Protein AF-A0A816FG12-F1 (afdb_monomer_lite)

InterPro domains:
  IPR001666 Phosphatidylinositol transfer protein [PR00391] (16-35)
  IPR001666 Phosphatidylinositol transfer protein [PR00391] (85-105)
  IPR001666 Phosphatidylinositol transfer protein [PR00391] (111-126)
  IPR001666 Phosphatidylinositol transfer protein [PTHR10658] (1-165)
  IPR023393 START-like domain superfamily [G3DSA:3.30.530.20] (1-165)
  IPR055261 Phosphatidylinositol transfer protein, N-terminal [PF02121] (1-165)

Radius of gyration: 18.05 Å; chains: 1; bounding box: 41×44×42 Å

Structure (mmCIF, N/CA/C/O backbone):
data_AF-A0A816FG12-F1
#
_entry.id   AF-A0A816FG12-F1
#
loop_
_atom_site.group_PDB
_atom_site.id
_atom_site.type_symbol
_atom_site.label_atom_id
_atom_site.label_alt_id
_atom_site.label_comp_id
_atom_site.label_asym_id
_atom_site.label_entity_id
_atom_site.label_seq_id
_atom_site.pdbx_PDB_ins_code
_atom_site.Cartn_x
_atom_site.Cartn_y
_atom_site.Cartn_z
_atom_site.occupancy
_atom_site.B_iso_or_equiv
_atom_site.auth_seq_id
_atom_site.auth_comp_id
_atom_site.auth_asym_id
_atom_site.auth_atom_id
_atom_site.pdbx_PDB_model_num
ATOM 1 N N . MET A 1 1 ? -18.392 -5.990 7.463 1.00 80.75 1 MET A N 1
ATOM 2 C CA . MET A 1 1 ? -17.188 -5.246 7.035 1.00 80.75 1 MET A CA 1
ATOM 3 C C . MET A 1 1 ? -16.962 -5.612 5.581 1.00 80.75 1 MET A C 1
ATOM 5 O O . MET A 1 1 ? -17.106 -6.783 5.271 1.00 80.75 1 MET A O 1
ATOM 9 N N . LEU A 1 2 ? -16.730 -4.655 4.682 1.00 91.88 2 LEU A N 1
ATOM 10 C CA . LEU A 1 2 ? -16.435 -4.988 3.285 1.00 91.88 2 LEU A CA 1
ATOM 11 C C . LEU A 1 2 ? -14.950 -5.342 3.179 1.00 91.88 2 LEU A C 1
ATOM 13 O O . LEU A 1 2 ? -14.119 -4.519 3.550 1.00 91.88 2 LEU A O 1
ATOM 17 N N . ILE A 1 3 ? -14.632 -6.541 2.691 1.00 96.19 3 ILE A N 1
ATOM 18 C CA . ILE A 1 3 ? -13.252 -7.013 2.532 1.00 96.19 3 ILE A CA 1
ATOM 19 C C . ILE A 1 3 ? -13.014 -7.297 1.053 1.00 96.19 3 ILE A C 1
ATOM 21 O O . ILE A 1 3 ? -13.678 -8.147 0.458 1.00 96.19 3 ILE A O 1
ATOM 25 N N . LYS A 1 4 ? -12.059 -6.578 0.466 1.00 97.06 4 LYS A N 1
ATOM 26 C CA . LYS A 1 4 ? -11.600 -6.794 -0.904 1.00 97.06 4 LYS A CA 1
ATOM 27 C C . LYS A 1 4 ? -10.102 -7.052 -0.907 1.00 97.06 4 LYS A C 1
ATOM 29 O O . LYS A 1 4 ? -9.351 -6.309 -0.283 1.00 97.06 4 LYS A O 1
ATOM 34 N N . GLU A 1 5 ? -9.689 -8.085 -1.624 1.00 97.44 5 GLU A N 1
ATOM 35 C CA . GLU A 1 5 ? -8.290 -8.416 -1.867 1.00 97.44 5 GLU A CA 1
ATOM 36 C C . GLU A 1 5 ? -7.983 -8.175 -3.342 1.00 97.44 5 GLU A C 1
ATOM 38 O O . GLU A 1 5 ? -8.511 -8.867 -4.212 1.00 97.44 5 GLU A O 1
ATOM 43 N N . TYR A 1 6 ? -7.126 -7.193 -3.616 1.00 96.56 6 TYR A N 1
ATOM 44 C CA . TYR A 1 6 ? -6.642 -6.916 -4.963 1.00 96.56 6 TYR A CA 1
ATOM 45 C C . TYR A 1 6 ? -5.304 -7.615 -5.176 1.00 96.56 6 TYR A C 1
ATOM 47 O O . TYR A 1 6 ? -4.322 -7.328 -4.489 1.00 96.56 6 TYR A O 1
ATOM 55 N N . ARG A 1 7 ? -5.260 -8.526 -6.144 1.00 96.88 7 ARG A N 1
ATOM 56 C CA . ARG A 1 7 ? -4.042 -9.209 -6.574 1.00 96.88 7 ARG A CA 1
ATOM 57 C C . ARG A 1 7 ? -3.514 -8.502 -7.810 1.00 96.88 7 ARG A C 1
ATOM 59 O O . ARG A 1 7 ? -4.203 -8.442 -8.824 1.00 96.88 7 ARG A O 1
ATOM 66 N N . ILE A 1 8 ? -2.306 -7.953 -7.710 1.00 95.19 8 ILE A N 1
ATOM 67 C CA . ILE A 1 8 ? -1.710 -7.106 -8.749 1.00 95.19 8 ILE A CA 1
ATOM 68 C C . ILE A 1 8 ? -0.377 -7.725 -9.187 1.00 95.19 8 ILE A C 1
ATOM 70 O O . ILE A 1 8 ? 0.668 -7.382 -8.630 1.00 95.19 8 ILE A O 1
ATOM 74 N N . PRO A 1 9 ? -0.384 -8.674 -10.140 1.00 94.12 9 PRO A N 1
ATOM 75 C CA . PRO A 1 9 ? 0.844 -9.156 -10.753 1.00 94.12 9 PRO A CA 1
ATOM 76 C C . PRO A 1 9 ? 1.539 -8.014 -11.496 1.00 94.12 9 PRO A C 1
ATOM 78 O O . PRO A 1 9 ? 0.918 -7.296 -12.280 1.00 94.12 9 PRO A O 1
ATOM 81 N N . VAL A 1 10 ? 2.837 -7.852 -11.260 1.00 93.44 10 VAL A N 1
ATOM 82 C CA . VAL A 1 10 ? 3.657 -6.816 -11.897 1.00 93.44 10 VAL A CA 1
ATOM 83 C C . VAL A 1 10 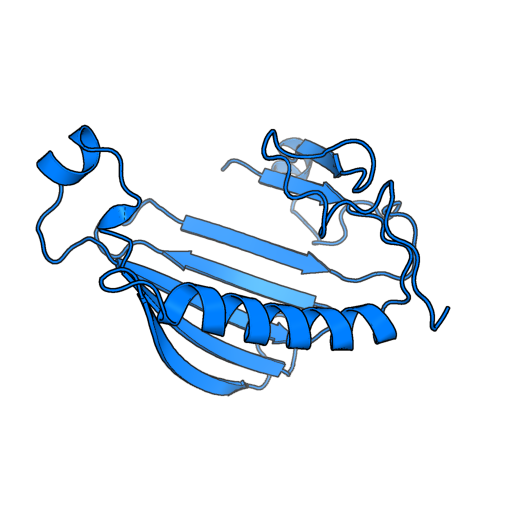? 4.931 -7.440 -12.470 1.00 93.44 10 VAL A C 1
ATOM 85 O O . VAL A 1 10 ? 5.453 -8.389 -11.882 1.00 93.44 10 VAL A O 1
ATOM 88 N N . PRO A 1 11 ? 5.465 -6.935 -13.599 1.00 93.81 11 PRO A N 1
ATOM 89 C CA . PRO A 1 11 ? 6.676 -7.465 -14.227 1.00 93.81 11 PRO A CA 1
ATOM 90 C C . PRO A 1 11 ? 7.942 -6.948 -13.521 1.00 93.81 11 PRO A C 1
ATOM 92 O O . PRO A 1 11 ? 8.808 -6.340 -14.142 1.00 93.81 11 PRO A O 1
ATOM 95 N N . MET A 1 12 ? 8.017 -7.127 -12.202 1.00 93.94 12 MET A N 1
ATOM 96 C CA . MET A 1 12 ? 9.123 -6.675 -11.357 1.00 93.94 12 MET A CA 1
ATOM 97 C C . MET A 1 12 ? 9.377 -7.696 -10.254 1.00 93.94 12 MET A C 1
ATOM 99 O O . MET A 1 12 ? 8.443 -8.297 -9.721 1.00 93.94 12 MET A O 1
ATOM 103 N N . THR A 1 13 ? 10.636 -7.862 -9.862 1.00 96.31 13 THR A N 1
ATOM 104 C CA . THR A 1 13 ? 10.965 -8.605 -8.645 1.00 96.31 13 THR A CA 1
ATOM 105 C C . THR A 1 13 ? 10.493 -7.849 -7.401 1.00 96.31 13 THR A C 1
ATOM 107 O O . THR A 1 13 ? 10.301 -6.630 -7.408 1.00 96.31 13 THR A O 1
ATOM 110 N N . VAL A 1 14 ? 10.345 -8.574 -6.292 1.00 96.31 14 VAL A N 1
ATOM 111 C CA . VAL A 1 14 ? 10.015 -7.997 -4.979 1.00 96.31 14 VAL A CA 1
ATOM 112 C C . VAL A 1 14 ? 11.051 -6.930 -4.577 1.00 96.31 14 VAL A C 1
ATOM 114 O O . VAL A 1 14 ? 10.692 -5.838 -4.139 1.00 96.31 14 VAL A O 1
ATOM 117 N N . ASP A 1 15 ? 12.340 -7.177 -4.811 1.00 95.81 15 ASP A N 1
ATOM 118 C CA . ASP A 1 15 ? 13.395 -6.214 -4.473 1.00 95.81 15 ASP A CA 1
ATOM 119 C C . ASP A 1 15 ? 13.347 -4.938 -5.325 1.00 95.81 15 ASP A C 1
ATOM 121 O O . ASP A 1 15 ? 13.519 -3.836 -4.794 1.00 95.81 15 ASP A O 1
ATOM 125 N N . GLU A 1 16 ? 13.066 -5.058 -6.625 1.00 96.19 16 GLU A N 1
ATOM 126 C CA . GLU A 1 16 ? 12.871 -3.901 -7.506 1.00 96.19 16 GLU A CA 1
ATOM 127 C C . GLU A 1 16 ? 11.627 -3.105 -7.108 1.00 96.19 16 GLU A C 1
ATOM 129 O O . GLU A 1 16 ? 11.672 -1.873 -7.040 1.00 96.19 16 GLU A O 1
ATOM 134 N N . TYR A 1 17 ? 10.528 -3.796 -6.784 1.00 95.94 17 TYR A N 1
ATOM 135 C CA . TYR A 1 17 ? 9.289 -3.150 -6.365 1.00 95.94 17 TYR A CA 1
ATOM 136 C C . TYR A 1 17 ? 9.485 -2.331 -5.088 1.00 95.94 17 TYR A C 1
ATOM 138 O O . TYR A 1 17 ? 8.963 -1.223 -4.988 1.00 95.94 17 TYR A O 1
ATOM 146 N N . ARG A 1 18 ? 10.282 -2.817 -4.127 1.00 94.00 18 ARG A N 1
ATOM 147 C CA . ARG A 1 18 ? 10.617 -2.058 -2.911 1.00 94.00 18 ARG A CA 1
ATOM 148 C C . ARG A 1 18 ? 11.208 -0.683 -3.237 1.00 94.00 18 ARG A C 1
ATOM 150 O O . ARG A 1 18 ? 10.817 0.318 -2.639 1.00 94.00 18 ARG A O 1
ATOM 157 N N . ILE A 1 19 ? 12.144 -0.626 -4.185 1.00 94.25 19 ILE A N 1
ATOM 158 C CA . ILE A 1 19 ? 12.793 0.626 -4.602 1.00 94.25 19 ILE A CA 1
ATOM 159 C C . ILE A 1 19 ? 11.791 1.512 -5.352 1.00 94.25 19 ILE A C 1
ATOM 161 O O . ILE A 1 19 ? 11.665 2.702 -5.050 1.00 94.25 19 ILE A O 1
ATOM 165 N N . ALA A 1 20 ? 11.046 0.927 -6.293 1.00 92.75 20 ALA A N 1
ATOM 166 C CA . ALA A 1 20 ? 10.052 1.638 -7.089 1.00 92.75 20 ALA A CA 1
ATOM 167 C C . ALA A 1 20 ? 8.942 2.248 -6.223 1.00 92.75 20 ALA A C 1
ATOM 169 O O . ALA A 1 20 ? 8.586 3.409 -6.407 1.00 92.75 20 ALA A O 1
ATOM 170 N N . GLN A 1 21 ? 8.445 1.512 -5.229 1.00 90.69 21 GLN A N 1
ATOM 171 C CA . GLN A 1 21 ? 7.418 1.979 -4.304 1.00 90.69 21 GLN A CA 1
ATOM 172 C C . GLN A 1 21 ? 7.873 3.230 -3.547 1.00 90.69 21 GLN A C 1
ATOM 174 O O . GLN A 1 21 ? 7.136 4.212 -3.484 1.00 90.69 21 GLN A O 1
ATOM 179 N N . LEU A 1 22 ? 9.087 3.218 -2.992 1.00 88.25 22 LEU A N 1
ATOM 180 C CA . LEU A 1 22 ? 9.626 4.368 -2.264 1.00 88.25 22 LEU A CA 1
ATOM 181 C C . LEU A 1 22 ? 9.776 5.589 -3.176 1.00 88.25 22 LEU A C 1
ATOM 183 O O . LEU A 1 22 ? 9.399 6.696 -2.789 1.00 88.25 22 LEU A O 1
ATOM 187 N N . TYR A 1 23 ? 10.262 5.384 -4.403 1.00 91.12 23 TYR A N 1
ATOM 188 C CA . TYR A 1 23 ? 10.318 6.444 -5.408 1.00 91.12 23 TYR A CA 1
ATOM 189 C C . TYR A 1 23 ? 8.924 7.015 -5.707 1.00 91.12 23 TYR A C 1
ATOM 191 O O . TYR A 1 23 ? 8.740 8.233 -5.683 1.00 91.12 23 TYR A O 1
ATOM 199 N N . MET A 1 24 ? 7.931 6.149 -5.933 1.00 89.06 24 MET A N 1
ATOM 200 C CA . MET A 1 24 ? 6.561 6.556 -6.247 1.00 89.06 24 MET A CA 1
ATOM 201 C C . MET A 1 24 ? 5.893 7.303 -5.095 1.00 89.06 24 MET A C 1
ATOM 203 O O . MET A 1 24 ? 5.220 8.301 -5.343 1.00 89.06 24 MET A O 1
ATOM 207 N N . ILE A 1 25 ? 6.128 6.894 -3.844 1.00 83.12 25 ILE A N 1
ATOM 208 C CA . ILE A 1 25 ? 5.649 7.614 -2.656 1.00 83.12 25 ILE A CA 1
ATOM 209 C C . ILE A 1 25 ? 6.203 9.043 -2.640 1.00 83.12 25 ILE A C 1
ATOM 211 O O . ILE A 1 25 ? 5.447 9.993 -2.448 1.00 83.12 25 ILE A O 1
ATOM 215 N N . VAL A 1 26 ? 7.506 9.218 -2.885 1.00 83.06 26 VAL A N 1
ATOM 216 C CA . VAL A 1 26 ? 8.132 10.550 -2.911 1.00 83.06 26 VAL A CA 1
ATOM 217 C C . VAL A 1 26 ? 7.622 11.385 -4.089 1.00 83.06 26 VAL A C 1
ATOM 219 O O . VAL A 1 26 ? 7.309 12.562 -3.901 1.00 83.06 26 VAL A O 1
ATOM 222 N N . LYS A 1 27 ? 7.506 10.799 -5.290 1.00 85.31 27 LYS A N 1
ATOM 223 C CA . LYS A 1 27 ? 6.966 11.473 -6.485 1.00 85.31 27 LYS A CA 1
ATOM 224 C C . LYS A 1 27 ? 5.536 11.962 -6.230 1.00 85.31 27 LYS A C 1
ATOM 226 O O . LYS A 1 27 ? 5.278 13.155 -6.373 1.00 85.31 27 LYS A O 1
ATOM 231 N N . LYS A 1 28 ? 4.643 11.077 -5.767 1.00 81.31 28 LYS A N 1
ATOM 232 C CA . LYS A 1 28 ? 3.237 11.405 -5.479 1.00 81.31 28 LYS A CA 1
ATOM 233 C C . LYS A 1 28 ? 3.098 12.418 -4.351 1.00 81.31 28 LYS A C 1
ATOM 235 O O . LYS A 1 28 ? 2.334 13.363 -4.482 1.00 81.31 28 LYS A O 1
ATOM 240 N N . SER A 1 29 ? 3.902 12.301 -3.294 1.00 74.56 29 SER A N 1
ATOM 241 C CA . SER A 1 29 ? 3.909 13.303 -2.225 1.00 74.56 29 SER A CA 1
ATOM 242 C C . SER A 1 29 ? 4.235 14.704 -2.753 1.00 74.56 29 SER A C 1
ATOM 244 O O . SER A 1 29 ? 3.607 15.659 -2.317 1.00 74.56 29 SER A O 1
ATOM 246 N N . ARG A 1 30 ? 5.182 14.847 -3.694 1.00 78.69 30 ARG A N 1
ATOM 247 C CA . ARG A 1 30 ? 5.513 16.152 -4.299 1.00 78.69 30 ARG A CA 1
ATOM 248 C C . ARG A 1 30 ? 4.392 16.699 -5.181 1.00 78.69 30 ARG A C 1
ATOM 250 O O . ARG A 1 30 ? 4.170 17.906 -5.183 1.00 78.69 30 ARG A O 1
ATOM 257 N N . GLU A 1 31 ? 3.717 15.835 -5.934 1.00 76.44 31 GLU A N 1
ATOM 258 C CA . GLU A 1 31 ? 2.578 16.216 -6.781 1.00 76.44 31 GLU A CA 1
ATOM 259 C C . GLU A 1 31 ? 1.420 16.768 -5.936 1.00 76.44 31 GLU A C 1
ATOM 261 O O . GLU A 1 31 ? 0.898 17.838 -6.247 1.00 76.44 31 GLU A O 1
ATOM 266 N N . GLU A 1 32 ? 1.094 16.104 -4.824 1.00 68.19 32 GLU A N 1
ATOM 267 C CA . GLU A 1 32 ? 0.012 16.516 -3.919 1.00 68.19 32 GLU A CA 1
ATOM 268 C C . GLU A 1 32 ? 0.317 17.841 -3.193 1.00 68.19 32 GLU A C 1
ATOM 270 O O . GLU A 1 32 ? -0.552 18.708 -3.087 1.00 68.19 32 GLU A O 1
ATOM 275 N N . THR A 1 33 ? 1.562 18.056 -2.742 1.00 66.00 33 THR A N 1
ATOM 276 C CA . THR A 1 33 ? 1.954 19.275 -2.000 1.00 66.00 33 THR A CA 1
ATOM 277 C C . THR A 1 33 ? 1.913 20.556 -2.847 1.00 66.00 33 THR A C 1
ATOM 279 O O . THR A 1 33 ? 1.750 21.644 -2.301 1.00 66.00 33 THR A O 1
ATOM 282 N N . ASN A 1 34 ? 2.024 20.461 -4.175 1.00 59.47 34 ASN A N 1
ATOM 283 C CA . ASN A 1 34 ? 2.000 21.633 -5.061 1.00 59.47 34 ASN A CA 1
ATOM 284 C C . ASN A 1 34 ? 0.581 22.151 -5.366 1.00 59.47 34 ASN A C 1
ATOM 286 O O . ASN A 1 34 ? 0.431 23.170 -6.045 1.00 59.47 34 ASN A O 1
ATOM 290 N N . SER A 1 35 ? -0.467 21.481 -4.876 1.00 56.50 35 SER A N 1
ATOM 291 C CA . SER A 1 35 ? -1.852 21.913 -5.057 1.00 56.50 35 SER A CA 1
ATOM 292 C C . SER A 1 35 ? -2.279 22.854 -3.918 1.00 56.50 35 SER A C 1
ATOM 294 O O . SER A 1 35 ? -2.334 22.505 -2.745 1.00 56.50 35 SER A O 1
ATOM 296 N N . SER A 1 36 ? -2.542 24.119 -4.238 1.00 51.50 36 SER A N 1
ATOM 297 C CA . SER A 1 36 ? -2.739 25.195 -3.258 1.00 51.50 36 SER A CA 1
ATOM 298 C C . SER A 1 36 ? -4.066 25.085 -2.493 1.00 51.50 36 SER A C 1
ATOM 300 O O . SER A 1 36 ? -5.017 25.775 -2.841 1.00 51.50 36 SER A O 1
ATOM 302 N N . GLY A 1 37 ? -4.150 24.247 -1.450 1.00 54.19 37 GLY A N 1
ATOM 303 C CA . GLY A 1 37 ? -5.289 24.150 -0.512 1.00 54.19 37 GLY A CA 1
ATOM 304 C C . GLY A 1 37 ? -5.860 22.741 -0.283 1.00 54.19 37 GLY A C 1
ATOM 305 O O . GLY A 1 37 ? -6.900 22.611 0.353 1.00 54.19 37 GLY A O 1
ATOM 306 N N . SER A 1 38 ? -5.206 21.711 -0.820 1.00 60.50 38 SER A N 1
ATOM 307 C CA . SER A 1 38 ? -5.296 20.303 -0.409 1.00 60.50 38 SER A CA 1
ATOM 308 C C . SER A 1 38 ? -3.865 19.898 -0.063 1.00 60.50 38 SER A C 1
ATOM 310 O O . SER A 1 38 ? -2.937 20.350 -0.730 1.00 60.50 38 SER A O 1
ATOM 312 N N . GLY A 1 39 ? -3.638 19.162 1.020 1.00 71.94 39 GLY A N 1
ATOM 313 C CA . GLY A 1 39 ? -2.269 18.955 1.490 1.00 71.94 39 GLY A CA 1
ATOM 314 C C . GLY A 1 39 ? -2.110 17.761 2.409 1.00 71.94 39 GLY A C 1
ATOM 315 O O . GLY A 1 39 ? -3.049 17.355 3.094 1.00 71.94 39 GLY A O 1
ATOM 316 N N . VAL A 1 40 ? -0.895 17.218 2.413 1.00 81.50 40 VAL A N 1
ATOM 317 C CA . VAL A 1 40 ? -0.474 16.126 3.289 1.00 81.50 40 VAL A CA 1
ATOM 318 C C . VAL A 1 40 ? 0.507 16.688 4.308 1.00 81.50 40 VAL A C 1
ATOM 320 O O . VAL A 1 40 ? 1.596 17.130 3.946 1.00 81.50 40 VAL A O 1
ATOM 323 N N . GLU A 1 41 ? 0.136 16.669 5.582 1.00 85.69 41 GLU A N 1
ATOM 324 C CA . GLU A 1 41 ? 1.039 16.988 6.686 1.00 85.69 41 GLU A CA 1
ATOM 325 C C . GLU A 1 41 ? 1.689 15.707 7.196 1.00 85.69 41 GLU A C 1
ATOM 327 O O . GLU A 1 41 ? 0.998 14.770 7.591 1.00 85.69 41 GLU A O 1
ATOM 332 N N . ILE A 1 42 ? 3.021 15.663 7.215 1.00 88.69 42 ILE A N 1
ATOM 333 C CA . ILE A 1 42 ? 3.769 14.561 7.827 1.00 88.69 42 ILE A CA 1
ATOM 334 C C . ILE A 1 42 ? 4.008 14.920 9.292 1.00 88.69 42 ILE A C 1
ATOM 336 O O . ILE A 1 42 ? 4.815 15.795 9.594 1.00 88.69 42 ILE A O 1
ATOM 340 N N . ILE A 1 43 ? 3.307 14.243 10.199 1.00 94.19 43 ILE A N 1
ATOM 341 C CA . ILE A 1 43 ? 3.374 14.507 11.640 1.00 94.19 43 ILE A CA 1
ATOM 342 C C . ILE A 1 43 ? 4.451 13.648 12.306 1.00 94.19 43 ILE A C 1
ATOM 344 O O . ILE A 1 43 ? 5.184 14.127 13.169 1.00 94.19 43 ILE A O 1
ATOM 348 N N . LYS A 1 44 ? 4.563 12.375 11.907 1.00 95.38 44 LYS A N 1
ATOM 349 C CA . LYS A 1 44 ? 5.613 11.459 12.376 1.00 95.38 44 LYS A CA 1
ATOM 350 C C . LYS A 1 44 ? 6.207 10.679 11.217 1.00 95.38 44 LYS A C 1
ATOM 352 O O . LYS A 1 44 ? 5.491 10.289 10.296 1.00 95.38 44 LYS A O 1
ATOM 357 N N . ASN A 1 45 ? 7.508 10.431 11.304 1.00 94.31 45 ASN A N 1
ATOM 358 C CA . ASN A 1 45 ? 8.250 9.554 10.411 1.00 94.31 45 ASN A CA 1
ATOM 359 C C . ASN A 1 45 ? 9.441 8.979 11.186 1.00 94.31 45 ASN A C 1
ATOM 361 O O . ASN A 1 45 ? 10.502 9.597 11.244 1.00 94.31 45 ASN A O 1
ATOM 365 N N . GLU A 1 46 ? 9.242 7.836 11.831 1.00 96.75 46 GLU A N 1
ATOM 366 C CA . GLU A 1 46 ? 10.213 7.256 12.762 1.00 96.75 46 GLU A CA 1
ATOM 367 C C . GLU A 1 46 ? 10.284 5.729 12.635 1.00 96.75 46 GLU A C 1
ATOM 369 O O . GLU A 1 46 ? 9.295 5.094 12.261 1.00 96.75 46 GLU A O 1
ATOM 374 N N . PRO A 1 47 ? 11.443 5.112 12.914 1.00 97.50 47 PRO A N 1
ATOM 375 C CA . PRO A 1 47 ? 11.531 3.661 12.973 1.00 97.50 47 PRO A CA 1
ATOM 376 C C . PRO A 1 47 ? 10.702 3.115 14.145 1.00 97.50 47 PRO A C 1
ATOM 378 O O . PRO A 1 47 ? 10.592 3.751 15.192 1.00 97.50 47 PRO A O 1
ATOM 381 N N . TYR A 1 48 ? 10.168 1.903 13.997 1.00 97.69 48 TYR A N 1
ATOM 382 C CA . TYR A 1 48 ? 9.483 1.171 15.064 1.00 97.69 48 TYR A CA 1
ATOM 383 C C . TYR A 1 48 ? 9.999 -0.263 15.186 1.00 97.69 48 TYR A C 1
ATOM 385 O O . TYR A 1 48 ? 10.555 -0.840 14.246 1.00 97.69 48 TYR A O 1
ATOM 393 N N . THR A 1 49 ? 9.757 -0.859 16.350 1.00 97.19 49 THR A N 1
ATOM 394 C CA . THR A 1 49 ? 10.011 -2.275 16.616 1.00 97.19 49 THR A CA 1
ATOM 395 C C . THR A 1 49 ? 8.755 -2.957 17.149 1.00 97.19 49 THR A C 1
ATOM 397 O O . THR A 1 49 ? 7.906 -2.309 17.759 1.00 97.19 49 THR A O 1
ATOM 400 N N . ASN A 1 50 ? 8.625 -4.265 16.911 1.00 94.69 50 ASN A N 1
ATOM 401 C CA . ASN A 1 50 ? 7.518 -5.100 17.404 1.00 94.69 50 ASN A CA 1
ATOM 402 C C . ASN A 1 50 ? 6.099 -4.602 17.035 1.00 94.69 50 ASN A C 1
ATOM 404 O O . ASN A 1 50 ? 5.159 -4.763 17.814 1.00 94.69 50 ASN A O 1
ATOM 408 N N . GLY A 1 51 ? 5.932 -3.990 15.861 1.00 94.12 51 GLY A N 1
ATOM 409 C CA . GLY A 1 51 ? 4.631 -3.580 15.325 1.00 94.12 51 GLY A CA 1
ATOM 410 C C . GLY A 1 51 ? 4.112 -4.528 14.234 1.00 94.12 51 GLY A C 1
ATOM 411 O O . GLY A 1 51 ? 4.643 -5.628 14.057 1.00 94.12 51 GLY A O 1
ATOM 412 N N . PRO A 1 52 ? 3.082 -4.120 13.468 1.00 95.19 52 PRO A N 1
ATOM 413 C CA . PRO A 1 52 ? 2.609 -4.879 12.310 1.00 95.19 52 PRO A CA 1
ATOM 414 C C . PRO A 1 52 ? 3.765 -5.226 11.363 1.00 95.19 52 PRO A C 1
ATOM 416 O O . PRO A 1 52 ? 4.556 -4.356 11.007 1.00 95.19 52 PRO A O 1
ATOM 419 N N . GLY A 1 53 ? 3.895 -6.499 10.985 1.00 93.69 53 GLY A N 1
ATOM 420 C CA . GLY A 1 53 ? 5.003 -6.978 10.148 1.00 93.69 53 GLY A CA 1
ATOM 421 C C . GLY A 1 53 ? 6.381 -7.037 10.827 1.00 93.69 53 GLY A C 1
ATOM 422 O O . GLY A 1 53 ? 7.356 -7.367 10.161 1.00 93.69 53 GLY A O 1
ATOM 423 N N . GLY A 1 54 ? 6.490 -6.759 12.132 1.00 95.94 54 GLY A N 1
ATOM 424 C CA . GLY A 1 54 ? 7.746 -6.824 12.885 1.00 95.94 54 GLY A CA 1
ATOM 425 C C . GLY A 1 54 ? 8.381 -5.452 13.107 1.00 95.94 54 GLY A C 1
ATOM 426 O O . GLY A 1 54 ? 7.836 -4.632 13.840 1.00 95.94 54 GLY A O 1
ATOM 427 N N . ASN A 1 55 ? 9.554 -5.214 12.523 1.00 97.12 55 ASN A N 1
ATOM 428 C CA . ASN A 1 55 ? 10.292 -3.953 12.647 1.00 97.12 55 ASN A CA 1
ATOM 429 C C . ASN A 1 55 ? 10.244 -3.200 11.317 1.00 97.12 55 ASN A C 1
ATOM 431 O O . ASN A 1 55 ? 10.336 -3.823 10.259 1.00 97.12 55 ASN A O 1
ATOM 435 N N . GLY A 1 56 ? 10.144 -1.874 11.354 1.00 95.69 56 GLY A N 1
ATOM 436 C CA . GLY A 1 56 ? 9.979 -1.100 10.128 1.00 95.69 56 GLY A CA 1
ATOM 437 C C . GLY A 1 56 ? 9.968 0.407 10.343 1.00 95.69 56 GLY A C 1
ATOM 438 O O . GLY A 1 56 ? 10.479 0.908 11.342 1.00 95.69 56 GLY A O 1
ATOM 439 N N . GLN A 1 57 ? 9.363 1.124 9.397 1.00 95.31 57 GLN A N 1
ATOM 440 C CA . GLN A 1 57 ? 9.158 2.570 9.452 1.00 95.31 57 GLN A CA 1
ATOM 441 C C . GLN A 1 57 ? 7.686 2.892 9.713 1.00 95.31 57 GLN A C 1
ATOM 443 O O . GLN A 1 57 ? 6.802 2.392 9.016 1.00 95.31 57 GLN A O 1
ATOM 448 N N . TYR A 1 58 ? 7.426 3.739 10.700 1.00 96.94 58 TYR A N 1
ATOM 449 C CA . TYR A 1 58 ? 6.101 4.240 11.024 1.00 96.94 58 TYR A CA 1
ATOM 450 C C . TYR A 1 58 ? 5.951 5.671 10.517 1.00 96.94 58 TYR A C 1
ATOM 452 O O . TYR A 1 58 ? 6.821 6.517 10.743 1.00 96.94 58 TYR A O 1
ATOM 460 N N . THR A 1 59 ? 4.827 5.958 9.865 1.00 95.12 59 THR A N 1
ATOM 461 C CA . THR A 1 59 ? 4.452 7.327 9.513 1.00 95.12 59 THR A CA 1
ATOM 462 C C . THR A 1 59 ? 3.053 7.653 9.993 1.00 95.12 59 THR A C 1
ATOM 464 O O . THR A 1 59 ? 2.141 6.846 9.836 1.00 95.12 59 THR A O 1
ATOM 467 N N . PHE A 1 60 ? 2.886 8.870 10.499 1.00 95.69 60 PHE A N 1
ATOM 468 C CA . PHE A 1 60 ? 1.583 9.452 10.789 1.00 95.69 60 PHE A CA 1
ATOM 469 C C . PHE A 1 60 ? 1.407 10.703 9.940 1.00 95.69 60 PHE A C 1
ATOM 471 O O . PHE A 1 60 ? 2.246 11.610 10.009 1.00 95.69 60 PHE A O 1
ATOM 478 N N . LYS A 1 61 ? 0.346 10.746 9.135 1.00 91.94 61 LYS A N 1
ATOM 479 C CA . LYS A 1 61 ? 0.043 11.875 8.256 1.00 91.94 61 LYS A CA 1
ATOM 480 C C . LYS A 1 61 ? -1.392 12.347 8.420 1.00 91.94 61 LYS A C 1
ATOM 482 O O . LYS A 1 61 ? -2.279 11.560 8.741 1.00 91.94 61 LYS A O 1
ATOM 487 N N . ILE A 1 62 ? -1.612 13.625 8.143 1.00 90.06 62 ILE A N 1
ATOM 488 C CA . ILE A 1 62 ? -2.941 14.231 8.086 1.00 90.06 62 ILE A CA 1
ATOM 489 C C . ILE A 1 62 ? -3.175 14.728 6.663 1.00 90.06 62 ILE A C 1
ATOM 491 O O . ILE A 1 62 ? -2.424 15.560 6.157 1.00 90.06 62 ILE A O 1
ATOM 495 N N . TYR A 1 63 ? -4.221 14.214 6.023 1.00 86.12 63 TYR A N 1
ATOM 496 C CA . TYR A 1 63 ? -4.695 14.672 4.723 1.00 86.12 63 TYR A CA 1
ATOM 497 C C . TYR A 1 63 ? -5.820 15.685 4.913 1.00 86.12 63 TYR A C 1
ATOM 499 O O . TYR A 1 63 ? -6.822 15.389 5.569 1.00 86.12 63 TYR A O 1
ATOM 507 N N . HIS A 1 64 ? -5.683 16.852 4.290 1.00 83.69 64 HIS A N 1
ATOM 508 C CA . HIS A 1 64 ? -6.724 17.880 4.236 1.00 83.69 64 HIS A CA 1
ATOM 509 C C . HIS A 1 64 ? -7.516 17.731 2.942 1.00 83.69 64 HIS A C 1
ATOM 511 O O . HIS A 1 64 ? -7.053 18.123 1.875 1.00 83.69 64 HIS A O 1
ATOM 517 N N . ILE A 1 65 ? -8.708 17.139 3.022 1.00 77.50 65 ILE A N 1
ATOM 518 C CA . ILE A 1 65 ? -9.454 16.667 1.840 1.00 77.50 65 ILE A CA 1
ATOM 519 C C . ILE A 1 65 ? -10.568 17.613 1.387 1.00 77.50 65 ILE A C 1
ATOM 521 O O . ILE A 1 65 ? -11.411 17.233 0.572 1.00 77.50 65 ILE A O 1
ATOM 525 N N . GLU A 1 66 ? -10.581 18.848 1.891 1.00 71.50 66 GLU A N 1
ATOM 526 C CA . GLU A 1 66 ? -11.663 19.809 1.676 1.00 71.50 66 GLU A CA 1
ATOM 527 C C . GLU A 1 66 ? -12.059 19.914 0.206 1.00 71.50 66 GLU A C 1
ATOM 529 O O . GLU A 1 66 ? -13.231 19.870 -0.129 1.00 71.50 66 GLU A O 1
ATOM 534 N N . ARG A 1 67 ? -11.114 19.980 -0.730 1.00 67.62 67 ARG A N 1
ATOM 535 C CA . ARG A 1 67 ? -11.446 20.181 -2.149 1.00 67.62 67 ARG A CA 1
ATOM 536 C C . ARG A 1 67 ? -11.985 18.943 -2.856 1.00 67.62 67 ARG A C 1
ATOM 538 O O . ARG A 1 67 ? -12.759 19.109 -3.795 1.00 67.62 67 ARG A O 1
ATOM 545 N N . HIS A 1 68 ? -11.662 17.749 -2.368 1.00 70.00 68 HIS A N 1
ATOM 546 C CA . HIS A 1 68 ? -12.000 16.477 -3.012 1.00 70.00 68 HIS A CA 1
ATOM 547 C C . HIS A 1 68 ? -13.395 15.953 -2.647 1.00 70.00 68 HIS A C 1
ATOM 549 O O . HIS A 1 68 ? -13.885 15.012 -3.266 1.00 70.00 68 HIS A O 1
ATOM 555 N N . LEU A 1 69 ? -14.058 16.562 -1.660 1.00 72.56 69 LEU A N 1
ATOM 556 C CA . LEU A 1 69 ? -15.381 16.134 -1.220 1.00 72.56 69 LEU A CA 1
ATOM 557 C C . LEU A 1 69 ? -16.506 16.665 -2.133 1.00 72.56 69 LEU A C 1
ATOM 559 O O . LEU A 1 69 ? -16.482 17.841 -2.520 1.00 72.56 69 LEU A O 1
ATOM 563 N N . PRO A 1 70 ? -17.536 15.848 -2.436 1.00 77.19 70 PRO A N 1
ATOM 564 C CA . PRO A 1 70 ? -18.740 16.313 -3.120 1.00 77.19 70 PRO A CA 1
ATOM 565 C C . PRO A 1 70 ? -19.406 17.486 -2.386 1.00 77.19 70 PRO A C 1
ATOM 567 O O . PRO A 1 70 ? -19.423 17.534 -1.156 1.00 77.19 70 PRO A O 1
ATOM 570 N N . GLY A 1 71 ? -20.012 18.419 -3.128 1.00 75.31 71 GLY A N 1
ATOM 571 C CA . GLY A 1 71 ? -20.604 19.639 -2.555 1.00 75.31 71 GLY A CA 1
ATOM 572 C C . GLY A 1 71 ? -21.663 19.388 -1.474 1.00 75.31 71 GLY A C 1
ATOM 573 O O . GLY A 1 71 ? -21.668 20.070 -0.453 1.00 75.31 71 GLY A O 1
ATOM 574 N N . TRP A 1 72 ? -22.504 18.361 -1.647 1.00 79.00 72 TRP A N 1
ATOM 575 C CA . TRP A 1 72 ? -23.509 17.973 -0.648 1.00 79.00 72 TRP A CA 1
ATOM 576 C C . TRP A 1 72 ? -22.881 17.487 0.667 1.00 79.00 72 TRP A C 1
ATOM 578 O O . TRP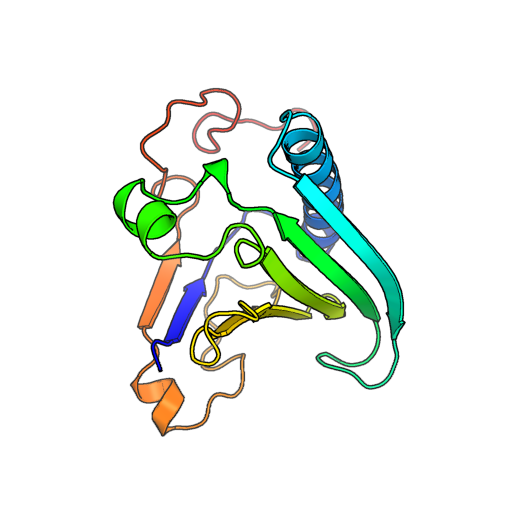 A 1 72 ? -23.449 17.698 1.733 1.00 79.00 72 TRP A O 1
ATOM 588 N N . PHE A 1 73 ? -21.693 16.882 0.603 1.00 75.94 73 PHE A N 1
ATOM 589 C CA . PHE A 1 73 ? -20.980 16.366 1.768 1.00 75.94 73 PHE A CA 1
ATOM 590 C C . PHE A 1 73 ? -20.258 17.485 2.533 1.00 75.94 73 PHE A C 1
ATOM 592 O O . PHE A 1 73 ? -20.176 17.456 3.756 1.00 75.94 73 PHE A O 1
ATOM 599 N N . LYS A 1 74 ? -19.813 18.537 1.835 1.00 73.88 74 LYS A N 1
ATOM 600 C CA . LYS A 1 74 ? -19.259 19.749 2.466 1.00 73.88 74 LYS A CA 1
ATOM 601 C C . LYS A 1 74 ? -20.289 20.505 3.294 1.00 73.88 74 LYS A C 1
ATOM 603 O O . LYS A 1 74 ? -19.954 21.021 4.350 1.00 73.88 74 LYS A O 1
ATOM 608 N N . ALA A 1 75 ? -21.531 20.565 2.816 1.00 74.44 75 ALA A N 1
ATOM 609 C CA . ALA A 1 75 ? -22.598 21.335 3.453 1.00 74.44 75 ALA A CA 1
ATOM 610 C C . ALA A 1 75 ? -23.030 20.780 4.823 1.00 74.44 75 ALA A C 1
ATOM 612 O O . ALA A 1 75 ? -23.635 21.503 5.610 1.00 74.44 75 ALA A O 1
ATOM 613 N N . ILE A 1 76 ? -22.725 19.511 5.107 1.00 76.00 76 ILE A N 1
ATOM 614 C CA . ILE A 1 76 ? -23.078 18.832 6.362 1.00 76.00 76 ILE A CA 1
ATOM 615 C C . ILE A 1 76 ? -21.897 18.703 7.336 1.00 76.00 76 ILE A C 1
ATOM 617 O O . ILE A 1 76 ? -22.097 18.286 8.475 1.00 76.00 76 ILE A O 1
ATOM 621 N N . LEU A 1 77 ? -20.676 19.039 6.905 1.00 67.75 77 LEU A N 1
ATOM 622 C CA . LEU A 1 77 ? -19.463 18.894 7.707 1.00 67.75 77 LEU A CA 1
ATOM 623 C C . LEU A 1 77 ? -19.019 20.239 8.300 1.00 67.75 77 LEU A C 1
ATOM 625 O O . LEU A 1 77 ? -18.953 21.233 7.577 1.00 67.75 77 LEU A O 1
ATOM 629 N N . PRO A 1 78 ? -18.642 20.289 9.592 1.00 68.31 78 PRO A N 1
ATOM 630 C CA . PRO A 1 78 ? -17.958 21.450 10.151 1.00 68.31 78 PRO A CA 1
ATOM 631 C C . PRO A 1 78 ? -16.662 21.739 9.383 1.00 68.31 78 PRO A C 1
ATOM 633 O O . PRO A 1 78 ? -15.948 20.810 9.005 1.00 68.31 78 PRO A O 1
ATOM 636 N N . ALA A 1 79 ? -16.301 23.015 9.223 1.00 60.59 79 ALA A N 1
ATOM 637 C CA . ALA A 1 79 ? -15.066 23.419 8.535 1.00 60.59 79 ALA A CA 1
ATOM 638 C C . ALA A 1 79 ? -13.802 22.744 9.117 1.00 60.59 79 ALA A C 1
ATOM 640 O O . ALA A 1 79 ? -12.854 22.454 8.403 1.00 60.59 79 ALA A O 1
ATOM 641 N N . ASN A 1 80 ? -13.822 22.406 10.409 1.00 60.69 80 ASN A N 1
ATOM 642 C CA . ASN A 1 80 ? -12.694 21.824 11.140 1.00 60.69 80 ASN A CA 1
ATOM 643 C C . ASN A 1 80 ? -12.574 20.292 10.962 1.00 60.69 80 ASN A C 1
ATOM 645 O O . ASN A 1 80 ? -11.619 19.695 11.457 1.00 60.69 80 ASN A O 1
ATOM 649 N N . ALA A 1 81 ? -13.560 19.647 10.326 1.00 63.88 81 ALA A N 1
ATOM 650 C CA . ALA A 1 81 ? -13.744 18.191 10.301 1.00 63.88 81 ALA A CA 1
ATOM 651 C C . ALA A 1 81 ? -13.208 17.501 9.033 1.00 63.88 81 ALA A C 1
ATOM 653 O O . ALA A 1 81 ? -13.318 16.284 8.894 1.00 63.88 81 ALA A O 1
ATOM 654 N N . MET A 1 82 ? -12.602 18.243 8.106 1.00 73.12 82 MET A N 1
ATOM 655 C CA . MET A 1 82 ? -12.184 17.722 6.798 1.00 73.12 82 MET A CA 1
ATOM 656 C C . MET A 1 82 ? -10.757 17.151 6.800 1.00 73.12 82 MET A C 1
ATOM 658 O O . MET A 1 82 ? -9.950 17.439 5.913 1.00 73.12 82 MET A O 1
ATOM 662 N N . LYS A 1 83 ? -10.451 16.328 7.807 1.00 83.00 83 LYS A N 1
ATOM 663 C CA . LYS A 1 83 ? -9.146 15.682 7.985 1.00 83.00 83 LYS A CA 1
ATOM 664 C C . LYS A 1 83 ? -9.279 14.164 7.931 1.00 83.00 83 LYS A C 1
ATOM 666 O O . LYS A 1 83 ? -10.184 13.596 8.545 1.00 83.00 83 LYS A O 1
ATOM 671 N N . ILE A 1 84 ? -8.357 13.520 7.223 1.00 88.62 84 ILE A N 1
ATOM 672 C CA . ILE A 1 84 ? -8.136 12.075 7.304 1.00 88.62 84 ILE A CA 1
ATOM 673 C C . ILE A 1 84 ? -6.776 11.841 7.949 1.00 88.62 84 ILE A C 1
ATOM 675 O O . ILE A 1 84 ? -5.760 12.353 7.488 1.00 88.62 84 ILE A O 1
ATOM 679 N N . GLU A 1 85 ? -6.773 11.047 9.006 1.00 92.56 85 GLU A N 1
ATOM 680 C CA . GLU A 1 85 ? -5.571 10.553 9.660 1.00 92.56 85 GLU A CA 1
ATOM 681 C C . GLU A 1 85 ? -5.116 9.261 8.978 1.00 92.56 85 GLU A C 1
ATOM 683 O O . GLU A 1 85 ? -5.900 8.320 8.868 1.00 92.56 85 GLU A O 1
ATOM 688 N N . GLU A 1 86 ? -3.864 9.218 8.525 1.00 94.75 86 GLU A N 1
ATOM 689 C CA . GLU A 1 86 ? -3.189 8.030 7.997 1.00 94.75 86 GLU A CA 1
ATOM 690 C C . GLU A 1 86 ? -2.105 7.588 8.979 1.00 94.75 86 GLU A C 1
ATOM 692 O O . GLU A 1 86 ? -1.118 8.293 9.188 1.00 94.75 86 GLU A O 1
ATOM 697 N N . GLU A 1 87 ? -2.257 6.392 9.534 1.00 96.44 87 GLU A N 1
ATOM 698 C CA . GLU A 1 87 ? -1.187 5.667 10.214 1.00 96.44 87 GLU A CA 1
ATOM 699 C C . GLU A 1 87 ? -0.669 4.574 9.275 1.00 96.44 87 GLU A C 1
ATOM 701 O O . GLU A 1 87 ? -1.449 3.731 8.834 1.00 96.44 87 GLU A O 1
ATOM 706 N N . ALA A 1 88 ? 0.627 4.557 8.970 1.00 96.06 88 ALA A N 1
ATOM 707 C CA . ALA A 1 88 ? 1.229 3.532 8.120 1.00 96.06 88 ALA A CA 1
ATOM 708 C C . ALA A 1 88 ? 2.433 2.870 8.797 1.00 96.06 88 ALA A C 1
ATOM 710 O O . ALA A 1 88 ? 3.318 3.546 9.319 1.00 96.06 88 ALA A O 1
ATOM 711 N N . TRP A 1 89 ? 2.475 1.541 8.738 1.00 97.56 89 TRP A N 1
ATOM 712 C CA . TRP A 1 89 ? 3.545 0.669 9.212 1.00 97.56 89 TRP A CA 1
ATOM 713 C C . TRP A 1 89 ? 4.159 -0.040 8.010 1.00 97.56 89 TRP A C 1
ATOM 715 O O . TRP A 1 89 ? 3.534 -0.912 7.401 1.00 97.56 89 TRP A O 1
ATOM 725 N N . ASN A 1 90 ? 5.378 0.350 7.651 1.00 95.38 90 ASN A N 1
ATOM 726 C CA . ASN A 1 90 ? 6.120 -0.238 6.548 1.00 95.38 90 ASN A CA 1
ATOM 727 C C . ASN A 1 90 ? 7.229 -1.157 7.071 1.00 95.38 90 ASN A C 1
ATOM 729 O O . ASN A 1 90 ? 8.304 -0.684 7.442 1.00 95.38 90 ASN A O 1
ATOM 733 N N . ALA A 1 91 ? 6.965 -2.462 7.059 1.00 96.00 91 ALA A N 1
ATOM 734 C CA . ALA A 1 91 ? 7.922 -3.529 7.338 1.00 96.00 91 ALA A CA 1
ATOM 735 C C . ALA A 1 91 ? 8.047 -4.430 6.101 1.00 96.00 91 ALA A C 1
ATOM 737 O O . ALA A 1 91 ? 7.692 -5.611 6.127 1.00 96.00 91 ALA A O 1
ATOM 738 N N . TYR A 1 92 ? 8.481 -3.838 4.980 1.00 94.62 92 TYR A N 1
ATOM 739 C CA . TYR A 1 92 ? 8.610 -4.530 3.697 1.00 94.62 92 TYR A CA 1
ATOM 740 C C . TYR A 1 92 ? 9.252 -5.925 3.866 1.00 94.62 92 TYR A C 1
ATOM 742 O O . TYR A 1 92 ? 10.333 -6.011 4.457 1.00 94.62 92 TYR A O 1
ATOM 750 N N . PRO A 1 93 ? 8.633 -7.016 3.362 1.00 95.69 93 PRO A N 1
ATOM 751 C CA . PRO A 1 93 ? 7.597 -7.079 2.323 1.00 95.69 93 PRO A CA 1
ATOM 752 C C . PRO A 1 93 ? 6.148 -7.096 2.843 1.00 95.69 93 PRO A C 1
ATOM 754 O O . PRO A 1 93 ? 5.259 -7.639 2.182 1.00 95.69 93 PRO A O 1
ATOM 757 N N . TYR A 1 94 ? 5.890 -6.516 4.011 1.00 96.88 94 TYR A N 1
ATOM 758 C CA . TYR A 1 94 ? 4.546 -6.280 4.521 1.00 96.88 94 TYR A CA 1
ATOM 759 C C . TYR A 1 94 ? 4.339 -4.798 4.837 1.00 96.88 94 TYR A C 1
ATOM 761 O O . TYR A 1 94 ? 5.185 -4.144 5.445 1.00 96.88 94 TYR A O 1
ATOM 769 N N . THR A 1 95 ? 3.191 -4.258 4.449 1.00 96.56 95 THR A N 1
ATOM 770 C CA . THR A 1 95 ? 2.787 -2.906 4.837 1.00 96.56 95 THR A CA 1
ATOM 771 C C . THR A 1 95 ? 1.363 -2.923 5.347 1.00 96.56 95 THR A C 1
ATOM 773 O O . THR A 1 95 ? 0.510 -3.600 4.777 1.00 96.56 95 THR A O 1
ATOM 776 N N . LYS A 1 96 ? 1.094 -2.134 6.382 1.00 97.25 96 LYS A N 1
ATOM 777 C CA . LYS A 1 96 ? -0.254 -1.887 6.883 1.00 97.25 96 LYS A CA 1
ATOM 778 C C . LYS A 1 96 ? -0.490 -0.394 6.939 1.00 97.25 96 LYS A C 1
ATOM 780 O O . LYS A 1 96 ? 0.327 0.319 7.508 1.00 97.25 96 LYS A O 1
ATOM 785 N N . THR A 1 97 ? -1.611 0.063 6.408 1.00 96.69 97 THR A N 1
ATOM 786 C CA . THR A 1 97 ? -2.023 1.461 6.475 1.00 96.69 97 THR A CA 1
ATOM 787 C C . THR A 1 97 ? -3.449 1.538 6.977 1.00 96.69 97 THR A C 1
ATOM 789 O O . THR A 1 97 ? -4.309 0.758 6.571 1.00 96.69 97 THR A O 1
ATOM 792 N N . ARG A 1 98 ? -3.710 2.482 7.871 1.00 96.62 98 ARG A N 1
ATOM 793 C CA . ARG A 1 98 ? -5.013 2.713 8.466 1.00 96.62 98 ARG A CA 1
ATOM 794 C C . ARG A 1 98 ? -5.402 4.167 8.286 1.00 96.62 98 ARG A C 1
ATOM 796 O O . ARG A 1 98 ? -4.681 5.060 8.715 1.00 96.62 98 ARG A O 1
ATOM 803 N N . TYR A 1 99 ? -6.577 4.368 7.710 1.00 93.88 99 TYR A N 1
ATOM 804 C CA . TYR A 1 99 ? -7.207 5.662 7.542 1.00 93.88 99 TYR A CA 1
ATOM 805 C C . TYR A 1 99 ? -8.387 5.800 8.494 1.00 93.88 99 TYR A C 1
ATOM 807 O O . TYR A 1 99 ? -9.250 4.918 8.566 1.00 93.88 99 TYR A O 1
ATOM 815 N N . ARG A 1 100 ? -8.437 6.925 9.203 1.00 91.69 100 ARG A N 1
ATOM 816 C CA . ARG A 1 100 ? -9.546 7.302 10.081 1.00 91.69 100 ARG A CA 1
ATOM 817 C C . ARG A 1 100 ? -9.987 8.723 9.785 1.00 91.69 100 ARG A C 1
ATOM 819 O O . ARG A 1 100 ? -9.180 9.574 9.423 1.00 91.69 100 ARG A O 1
ATOM 826 N N . CYS A 1 101 ? -11.274 8.985 9.967 1.00 87.00 101 CYS A N 1
ATOM 827 C CA . CYS A 1 101 ? -11.801 10.341 9.968 1.00 87.00 101 CYS A CA 1
ATOM 828 C C . CYS A 1 101 ? -12.246 10.670 11.397 1.00 87.00 101 CYS A C 1
ATOM 830 O O . CYS A 1 101 ? -13.234 10.089 11.841 1.00 87.00 101 CYS A O 1
ATOM 832 N N . PRO A 1 102 ? -11.574 11.589 12.117 1.00 82.12 102 PRO A N 1
ATOM 833 C CA . PRO A 1 102 ? -11.925 11.927 13.501 1.00 82.12 102 PRO A CA 1
ATOM 834 C C . PRO A 1 102 ? -13.367 12.415 13.694 1.00 82.12 102 PRO A C 1
ATOM 836 O O . PRO A 1 102 ? -13.884 12.391 14.802 1.00 82.12 102 PRO A O 1
ATOM 839 N N . PHE A 1 103 ? -14.017 12.887 12.627 1.00 79.19 103 PHE A N 1
ATOM 840 C CA . PHE A 1 103 ? -15.413 13.318 12.669 1.00 79.19 103 PHE A CA 1
ATOM 841 C C . PHE A 1 103 ? -16.413 12.169 12.466 1.00 79.19 103 PHE A C 1
ATOM 843 O O . PHE A 1 103 ? -17.575 12.273 12.851 1.00 79.19 103 PHE A O 1
ATOM 850 N N . ILE A 1 104 ? -15.984 11.078 11.830 1.00 80.50 104 ILE A N 1
ATOM 851 C CA . ILE A 1 104 ? -16.832 9.932 11.513 1.00 80.50 104 ILE A CA 1
ATOM 852 C C . ILE A 1 104 ? -16.222 8.714 12.196 1.00 80.50 104 ILE A C 1
ATOM 854 O O . ILE A 1 104 ? -15.509 7.937 11.567 1.00 80.50 104 ILE A O 1
ATOM 858 N N . ASP A 1 105 ? -16.560 8.511 13.469 1.00 75.12 105 ASP A N 1
ATOM 859 C CA . ASP A 1 105 ? -16.033 7.412 14.299 1.00 75.12 105 ASP A CA 1
ATOM 860 C C . ASP A 1 105 ? -16.189 6.020 13.664 1.00 75.12 105 ASP A C 1
ATOM 862 O O . ASP A 1 105 ? -15.436 5.093 13.956 1.00 75.12 105 ASP A O 1
ATOM 866 N N . ARG A 1 106 ? -17.185 5.851 12.785 1.00 80.88 106 ARG A N 1
ATOM 867 C CA . ARG A 1 106 ? -17.458 4.589 12.082 1.00 80.88 106 ARG A CA 1
ATOM 868 C C . ARG A 1 106 ? -16.682 4.423 10.772 1.00 80.88 106 ARG A C 1
ATOM 870 O O . ARG A 1 106 ? -16.757 3.350 10.178 1.00 80.88 106 ARG A O 1
ATOM 877 N N . PHE A 1 107 ? -15.979 5.452 10.298 1.00 83.06 107 PHE A N 1
ATOM 878 C CA . PHE A 1 107 ? -15.169 5.370 9.088 1.00 83.06 107 PHE A CA 1
ATOM 879 C C . PHE A 1 107 ? -13.779 4.830 9.424 1.00 83.06 107 PHE A C 1
ATOM 881 O O . PHE A 1 107 ? -12.950 5.508 10.033 1.00 83.06 107 PHE A O 1
ATOM 888 N N . LEU A 1 108 ? -13.531 3.601 8.983 1.00 88.62 108 LEU A N 1
ATOM 889 C CA . LEU A 1 108 ? -12.241 2.940 9.058 1.00 88.62 108 LEU A CA 1
ATOM 890 C C . LEU A 1 108 ? -11.959 2.304 7.701 1.00 88.62 108 LEU A C 1
ATOM 892 O O . LEU A 1 108 ? -12.736 1.472 7.233 1.00 88.62 108 LEU A O 1
ATOM 896 N N . LEU A 1 109 ? -10.836 2.679 7.099 1.00 93.56 109 LEU A N 1
ATOM 897 C CA . LEU A 1 109 ? -10.278 1.993 5.942 1.00 93.56 109 LEU A CA 1
ATOM 898 C C . LEU A 1 109 ? -8.912 1.448 6.345 1.00 93.56 109 LEU A C 1
ATOM 900 O O . LEU A 1 109 ? -8.038 2.196 6.772 1.00 93.56 109 LEU A O 1
ATOM 904 N N . GLU A 1 110 ? -8.738 0.141 6.223 1.00 95.50 110 GLU A N 1
ATOM 905 C CA . GLU A 1 110 ? -7.477 -0.534 6.500 1.00 95.50 110 GLU A CA 1
ATOM 906 C C . GLU A 1 110 ? -7.004 -1.226 5.225 1.00 95.50 110 GLU A C 1
ATOM 908 O O . GLU A 1 110 ? -7.782 -1.897 4.547 1.00 95.50 110 GLU A O 1
ATOM 913 N N . VAL A 1 111 ? -5.738 -1.009 4.882 1.00 97.00 111 VAL A N 1
ATOM 914 C CA . VAL A 1 111 ? -5.085 -1.586 3.710 1.00 97.00 111 VAL A CA 1
ATOM 915 C C . VAL A 1 111 ? -3.876 -2.361 4.202 1.00 97.00 111 VAL A C 1
ATOM 917 O O . VAL A 1 111 ? -2.938 -1.782 4.751 1.00 97.00 111 VAL A O 1
ATOM 920 N N . GLU A 1 112 ? -3.904 -3.672 4.010 1.00 97.44 112 GLU A N 1
ATOM 921 C CA . GLU A 1 112 ? -2.758 -4.547 4.229 1.00 97.44 112 GLU A CA 1
ATOM 922 C C . GLU A 1 112 ? -2.231 -5.019 2.879 1.00 97.44 112 GLU A C 1
ATOM 924 O O . GLU A 1 112 ? -3.000 -5.416 2.002 1.00 97.44 112 GLU A O 1
ATOM 929 N N . THR A 1 113 ? -0.912 -4.983 2.716 1.00 97.25 113 THR A N 1
ATOM 930 C CA . THR A 1 113 ? -0.251 -5.388 1.476 1.00 97.25 113 THR A CA 1
ATOM 931 C C . THR A 1 113 ? 0.897 -6.330 1.789 1.00 97.25 113 THR A C 1
ATOM 933 O O . THR A 1 113 ? 1.772 -6.020 2.598 1.00 97.25 113 THR A O 1
ATOM 936 N N . CYS A 1 114 ? 0.913 -7.466 1.098 1.00 96.94 114 CYS A N 1
ATOM 937 C CA . CYS A 1 114 ? 2.004 -8.430 1.099 1.00 96.94 114 CYS A CA 1
ATOM 938 C C . CYS A 1 114 ? 2.647 -8.459 -0.288 1.00 96.94 114 CYS A C 1
ATOM 940 O O . CYS A 1 114 ? 1.958 -8.692 -1.276 1.00 96.94 114 CYS A O 1
ATOM 942 N N . TYR A 1 115 ? 3.967 -8.295 -0.359 1.00 96.31 115 TYR A N 1
ATOM 943 C CA . TYR A 1 115 ? 4.724 -8.460 -1.602 1.00 96.31 115 TYR A CA 1
ATOM 944 C C . TYR A 1 115 ? 5.277 -9.884 -1.663 1.00 96.31 115 TYR A C 1
ATOM 946 O O . TYR A 1 115 ? 5.912 -10.352 -0.710 1.00 96.31 115 TYR A O 1
ATOM 954 N N . ARG A 1 116 ? 4.993 -10.608 -2.749 1.00 96.44 116 ARG A N 1
ATOM 955 C CA . ARG A 1 116 ? 5.401 -12.005 -2.944 1.00 96.44 116 ARG A CA 1
ATOM 956 C C . ARG A 1 116 ? 5.956 -12.205 -4.346 1.00 96.44 116 ARG A C 1
ATOM 958 O O . ARG A 1 116 ? 5.502 -11.576 -5.293 1.00 96.44 116 ARG A O 1
ATOM 965 N N . ALA A 1 117 ? 6.950 -13.082 -4.449 1.00 96.31 117 ALA A N 1
ATOM 966 C CA . ALA A 1 117 ? 7.553 -13.485 -5.714 1.00 96.31 117 ALA A CA 1
ATOM 967 C C . ALA A 1 117 ? 6.730 -14.620 -6.350 1.00 96.31 117 ALA A C 1
ATOM 969 O O . ALA A 1 117 ? 7.213 -15.738 -6.507 1.00 96.31 117 ALA A O 1
ATOM 970 N N . ASP A 1 118 ? 5.458 -14.345 -6.633 1.00 94.38 118 ASP A N 1
ATOM 971 C CA . ASP A 1 118 ? 4.534 -15.261 -7.298 1.00 94.38 118 ASP A CA 1
ATOM 972 C C . ASP A 1 118 ? 3.548 -14.497 -8.197 1.00 94.38 118 ASP A C 1
ATOM 974 O O . ASP A 1 118 ? 3.659 -13.286 -8.386 1.00 94.38 118 ASP A O 1
ATOM 978 N N . PHE A 1 119 ? 2.580 -15.216 -8.766 1.00 92.44 119 PHE A N 1
ATOM 979 C CA . PHE A 1 119 ? 1.547 -14.651 -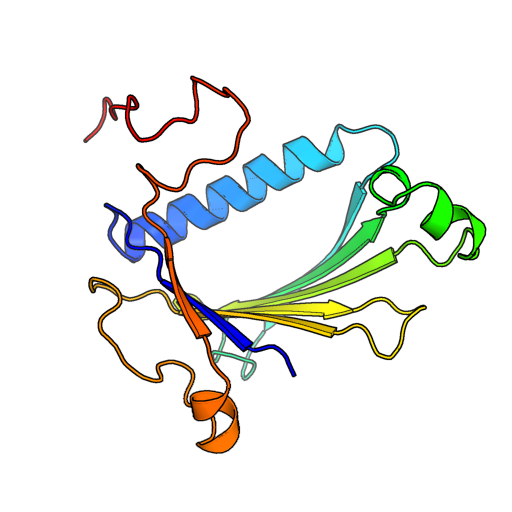9.635 1.00 92.44 119 PHE A CA 1
ATOM 980 C C . PHE A 1 119 ? 0.219 -14.398 -8.900 1.00 92.44 119 PHE A C 1
ATOM 982 O O . PHE A 1 119 ? -0.846 -14.466 -9.508 1.00 92.44 119 PHE A O 1
ATOM 989 N N . GLY A 1 120 ? 0.250 -14.150 -7.585 1.00 92.56 120 GLY A N 1
ATOM 990 C CA . GLY A 1 120 ? -0.956 -13.957 -6.776 1.00 92.56 120 GLY A CA 1
ATOM 991 C C . GLY A 1 120 ? -1.740 -15.251 -6.539 1.00 92.56 120 GLY A C 1
ATOM 992 O O .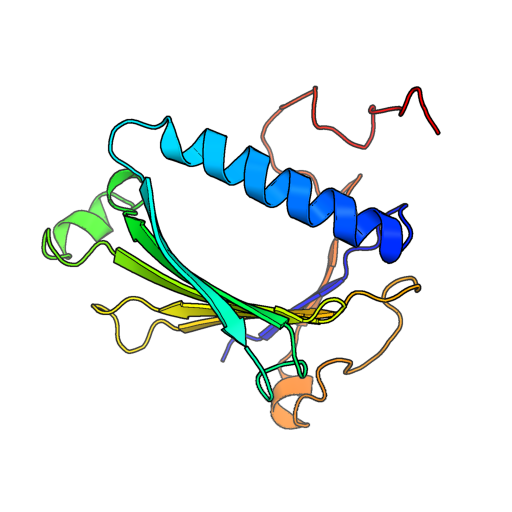 GLY A 1 120 ? -2.966 -15.242 -6.473 1.00 92.56 120 GLY A O 1
ATOM 993 N N . THR A 1 121 ? -1.061 -16.391 -6.447 1.00 92.94 121 THR A N 1
ATOM 994 C CA . THR A 1 121 ? -1.709 -17.709 -6.301 1.00 92.94 121 THR A CA 1
ATOM 995 C C . THR A 1 121 ? -1.864 -18.156 -4.847 1.00 92.94 121 THR A C 1
ATOM 997 O O . THR A 1 121 ? -2.503 -19.171 -4.588 1.00 92.94 121 THR A O 1
ATOM 1000 N N . GLN A 1 122 ? -1.267 -17.436 -3.893 1.00 94.75 122 GLN A N 1
ATOM 1001 C CA . GLN A 1 122 ? -1.384 -17.748 -2.469 1.00 94.75 122 GLN A CA 1
ATOM 1002 C C . GLN A 1 122 ? -2.789 -17.449 -1.941 1.00 94.75 122 GLN A C 1
ATOM 1004 O O . GLN A 1 122 ? -3.293 -16.333 -2.056 1.00 94.75 122 GLN A O 1
ATOM 1009 N N . GLU A 1 123 ? -3.394 -18.443 -1.294 1.00 94.69 123 GLU A N 1
ATOM 1010 C CA . GLU A 1 123 ? -4.674 -18.283 -0.613 1.00 94.69 123 GLU A CA 1
ATOM 1011 C C . GLU A 1 123 ? -4.502 -17.843 0.842 1.00 94.69 123 GLU A C 1
ATOM 1013 O O . GLU A 1 123 ? -3.582 -18.267 1.537 1.00 94.69 123 GLU A O 1
ATOM 1018 N N . ASN A 1 124 ? -5.423 -16.988 1.297 1.00 95.69 124 ASN A N 1
ATOM 1019 C CA . ASN A 1 124 ? -5.504 -16.458 2.661 1.00 95.69 124 ASN A CA 1
ATOM 1020 C C . ASN A 1 124 ? -4.165 -15.958 3.256 1.00 95.69 124 ASN A C 1
ATOM 1022 O O . ASN A 1 124 ? -3.844 -16.225 4.415 1.00 95.69 124 ASN A O 1
ATOM 1026 N N . ILE A 1 125 ? -3.383 -15.213 2.470 1.00 95.38 125 ILE A N 1
ATOM 1027 C CA . ILE A 1 125 ? -2.052 -14.710 2.859 1.00 95.38 125 ILE A CA 1
ATOM 1028 C C . ILE A 1 125 ? -2.064 -13.783 4.087 1.00 95.38 125 ILE A C 1
ATOM 1030 O O . ILE A 1 125 ? -1.057 -13.652 4.777 1.00 95.38 125 ILE A O 1
ATOM 1034 N N . PHE A 1 126 ? -3.206 -13.154 4.366 1.00 94.88 126 PHE A N 1
ATOM 1035 C CA . PHE A 1 126 ? -3.413 -12.278 5.522 1.00 94.88 126 PHE A CA 1
ATOM 1036 C C . PHE A 1 126 ? -3.919 -13.028 6.759 1.00 94.88 126 PHE A C 1
ATOM 1038 O O . PHE A 1 126 ? -4.211 -12.406 7.776 1.00 94.88 126 PHE A O 1
ATOM 1045 N N . HIS A 1 127 ? -4.031 -14.359 6.685 1.00 95.12 127 HIS A N 1
ATOM 1046 C CA . HIS A 1 127 ? -4.502 -15.205 7.782 1.00 95.12 127 HIS A CA 1
ATOM 1047 C C . HIS A 1 127 ? -5.859 -14.751 8.348 1.00 95.12 127 HIS A C 1
ATOM 1049 O O . HIS A 1 127 ? -6.082 -14.766 9.560 1.00 95.12 127 HIS A O 1
ATOM 1055 N N . LEU A 1 128 ? -6.771 -14.360 7.453 1.00 96.12 128 LEU A N 1
ATOM 1056 C CA . LEU A 1 128 ? -8.133 -13.974 7.799 1.00 96.12 128 LEU A CA 1
ATOM 1057 C C . LEU A 1 128 ? -8.842 -15.124 8.510 1.00 96.12 128 LEU A C 1
ATOM 1059 O O . LEU A 1 128 ? -8.633 -16.305 8.195 1.00 96.12 128 LEU A O 1
ATOM 1063 N N . LYS A 1 129 ? -9.723 -14.774 9.448 1.00 96.56 129 LYS A N 1
ATOM 1064 C CA . LYS A 1 129 ? -10.584 -15.755 10.111 1.00 96.56 129 LYS A CA 1
ATOM 1065 C C . LYS A 1 129 ? -11.570 -16.345 9.099 1.00 96.56 129 LYS A C 1
ATOM 1067 O O . LYS A 1 129 ? -11.926 -15.658 8.144 1.00 96.56 129 LYS A O 1
ATOM 1072 N N . PRO A 1 130 ? -12.103 -17.559 9.329 1.00 96.50 130 PRO A N 1
ATOM 1073 C CA . PRO A 1 130 ? -13.030 -18.201 8.394 1.00 96.50 130 PRO A CA 1
ATOM 1074 C C . PRO A 1 130 ? -14.195 -17.303 7.944 1.00 96.50 130 PRO A C 1
ATOM 1076 O O . PRO A 1 130 ? -14.450 -17.182 6.754 1.00 96.50 130 PRO A O 1
ATOM 1079 N N . GLN A 1 131 ? -14.821 -16.578 8.877 1.00 95.69 131 GLN A N 1
ATOM 1080 C CA . GLN A 1 131 ? -15.936 -15.666 8.579 1.00 95.69 131 GLN A CA 1
ATOM 1081 C C . GLN A 1 131 ? -15.534 -14.471 7.697 1.00 95.69 131 GLN A C 1
ATOM 1083 O O . GLN A 1 131 ? -16.319 -14.015 6.872 1.00 95.69 131 GLN A O 1
ATOM 1088 N N . GLU A 1 132 ? -14.323 -13.942 7.878 1.00 95.62 132 GLU A N 1
ATOM 1089 C CA . GLU A 1 132 ? -13.792 -12.836 7.070 1.00 95.62 132 GLU A CA 1
ATOM 1090 C C . GLU A 1 132 ? -13.381 -13.336 5.684 1.00 95.62 132 GLU A C 1
ATOM 1092 O O . GLU A 1 132 ? -13.646 -12.679 4.680 1.00 95.62 132 GLU A O 1
ATOM 1097 N N . LEU A 1 133 ? -12.780 -14.526 5.631 1.00 96.00 133 LEU A N 1
ATOM 1098 C CA . LEU A 1 133 ? -12.368 -15.181 4.397 1.00 96.00 133 LEU A CA 1
ATOM 1099 C C . LEU A 1 133 ? -13.569 -15.510 3.499 1.00 96.00 133 LEU A C 1
ATOM 1101 O O . LEU A 1 133 ? -13.479 -15.323 2.290 1.00 96.00 133 LEU A O 1
ATOM 1105 N N . GLU A 1 134 ? -14.694 -15.936 4.080 1.00 95.62 134 GLU A N 1
ATOM 1106 C CA . GLU A 1 134 ? -15.961 -16.159 3.364 1.00 95.62 134 GLU A CA 1
ATOM 1107 C C . GLU A 1 134 ? -16.551 -14.867 2.775 1.00 95.62 134 GLU A C 1
ATOM 1109 O O . GLU A 1 134 ? -17.184 -14.899 1.722 1.00 95.62 134 GLU A O 1
ATOM 1114 N N . GLN A 1 135 ? -16.347 -13.723 3.436 1.00 96.00 135 GLN A N 1
ATOM 1115 C CA . GLN A 1 135 ? -16.831 -12.412 2.978 1.00 96.00 135 GLN A CA 1
ATOM 1116 C C . GLN A 1 135 ? -15.876 -11.720 1.995 1.00 96.00 135 GLN A C 1
ATOM 1118 O O . GLN A 1 135 ? -16.258 -10.733 1.361 1.00 96.00 135 GLN A O 1
ATOM 1123 N N . ARG A 1 136 ? -14.631 -12.197 1.892 1.00 96.69 136 ARG A N 1
ATOM 1124 C CA . ARG A 1 136 ? -13.587 -11.614 1.048 1.00 96.69 136 ARG A CA 1
ATOM 1125 C C . ARG A 1 136 ? -13.932 -11.792 -0.426 1.00 96.69 136 ARG A C 1
ATOM 1127 O O . ARG A 1 136 ? -14.088 -12.909 -0.910 1.00 96.69 136 ARG A O 1
ATOM 1134 N N . VAL A 1 137 ? -13.904 -10.689 -1.166 1.00 96.88 137 VAL A N 1
ATOM 1135 C CA . VAL A 1 137 ? -13.920 -10.710 -2.632 1.00 96.88 137 VAL A CA 1
ATOM 1136 C C . VAL A 1 137 ? -12.492 -10.555 -3.145 1.00 96.88 137 VAL A C 1
ATOM 1138 O O . VAL A 1 137 ? -11.814 -9.592 -2.790 1.00 96.88 137 VAL A O 1
ATOM 1141 N N . VAL A 1 138 ? -12.034 -11.503 -3.963 1.00 96.44 138 VAL A N 1
ATOM 1142 C CA . VAL A 1 138 ? -10.713 -11.457 -4.606 1.00 96.44 138 VAL A CA 1
ATOM 1143 C C . VAL A 1 138 ? -10.869 -10.934 -6.028 1.00 96.44 138 VAL A C 1
ATOM 1145 O O . VAL A 1 138 ? -11.659 -11.472 -6.800 1.00 96.44 138 VAL A O 1
ATOM 1148 N N . GLU A 1 139 ? -10.093 -9.915 -6.381 1.00 94.88 139 GLU A N 1
ATOM 1149 C CA . GLU A 1 139 ? -10.051 -9.334 -7.722 1.00 94.88 139 GLU A CA 1
ATOM 1150 C C . GLU A 1 139 ? -8.605 -9.328 -8.231 1.00 94.88 139 GLU A C 1
ATOM 1152 O O . GLU A 1 139 ? -7.692 -8.871 -7.542 1.00 94.88 139 GLU A O 1
ATOM 1157 N N . PHE A 1 140 ? -8.389 -9.831 -9.446 1.00 94.00 140 PHE A N 1
ATOM 1158 C CA . PHE A 1 140 ? -7.109 -9.696 -10.138 1.00 94.00 140 PHE A CA 1
ATOM 1159 C C . PHE A 1 140 ? -7.123 -8.418 -10.969 1.00 94.00 140 PHE A C 1
ATOM 1161 O O . PHE A 1 140 ? -7.992 -8.244 -11.823 1.00 94.00 140 PHE A O 1
ATOM 1168 N N . LEU A 1 141 ? -6.158 -7.537 -10.716 1.00 92.19 141 LEU A N 1
ATOM 1169 C CA . LEU A 1 141 ? -5.976 -6.309 -11.478 1.00 92.19 141 LEU A CA 1
ATO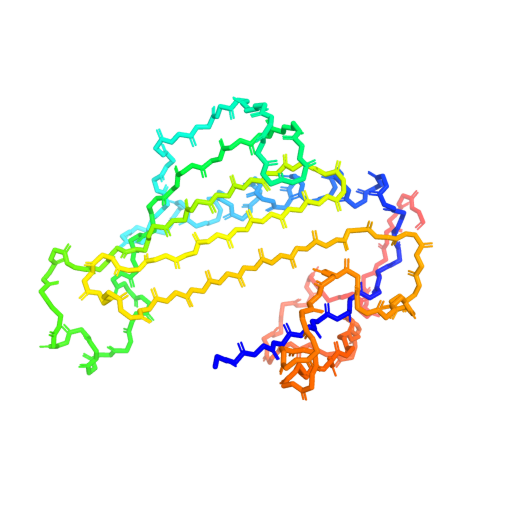M 1170 C C . LEU A 1 141 ? -4.871 -6.521 -12.508 1.00 92.19 141 LEU A C 1
ATOM 1172 O O . LEU A 1 141 ? -3.702 -6.691 -12.161 1.00 92.19 141 LEU A O 1
ATOM 1176 N N . ASP A 1 142 ? -5.259 -6.496 -13.778 1.00 90.38 142 ASP A N 1
ATOM 1177 C CA . ASP A 1 142 ? -4.335 -6.503 -14.902 1.00 90.38 142 ASP A CA 1
ATOM 1178 C C . ASP A 1 142 ? -3.915 -5.056 -15.175 1.00 90.38 142 ASP A C 1
ATOM 1180 O O . ASP A 1 142 ? -4.697 -4.251 -15.669 1.00 90.38 142 ASP A O 1
ATOM 1184 N N . ILE A 1 143 ? -2.671 -4.697 -14.864 1.00 88.38 143 ILE A N 1
ATOM 1185 C CA . ILE A 1 143 ? -2.187 -3.321 -15.046 1.00 88.38 143 ILE A CA 1
ATOM 1186 C C . ILE A 1 143 ? -2.221 -2.846 -16.511 1.00 88.38 143 ILE A C 1
ATOM 1188 O O . ILE A 1 143 ? -2.217 -1.643 -16.75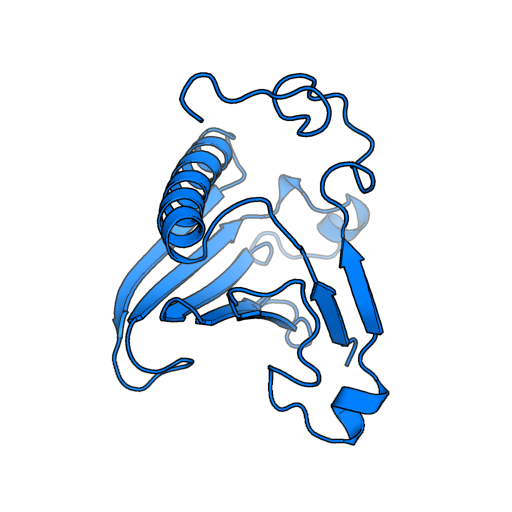7 1.00 88.38 143 ILE A O 1
ATOM 1192 N N . VAL A 1 144 ? -2.277 -3.763 -17.482 1.00 87.88 144 VAL A N 1
ATOM 1193 C CA . VAL A 1 144 ? -2.375 -3.455 -18.913 1.00 87.88 144 VAL A CA 1
ATOM 1194 C C . VAL A 1 144 ? -3.832 -3.243 -19.323 1.00 87.88 144 VAL A C 1
ATOM 1196 O O . VAL A 1 144 ? -4.120 -2.288 -20.041 1.00 87.88 144 VAL A O 1
ATOM 1199 N N . GLN A 1 145 ? -4.749 -4.103 -18.865 1.00 82.56 145 GLN A N 1
ATOM 1200 C CA . GLN A 1 145 ? -6.158 -4.089 -19.293 1.00 82.56 145 GLN A CA 1
ATOM 1201 C C . GLN A 1 145 ? -7.093 -3.293 -18.369 1.00 82.56 145 GLN A C 1
ATOM 1203 O O . GLN A 1 145 ? -8.099 -2.755 -18.825 1.00 82.56 145 GLN A O 1
ATOM 1208 N N . SER A 1 146 ? -6.789 -3.195 -17.076 1.00 69.75 146 SER A N 1
ATOM 1209 C CA . SER A 1 146 ? -7.645 -2.601 -16.036 1.00 69.75 146 SER A CA 1
ATOM 1210 C C . SER A 1 146 ? -7.492 -1.071 -15.908 1.00 69.75 146 SER A C 1
ATOM 1212 O O . SER A 1 146 ? -7.614 -0.527 -14.811 1.00 69.75 146 SER A O 1
ATOM 1214 N N . GLN A 1 147 ? -7.209 -0.357 -17.005 1.00 61.03 147 GLN A N 1
ATOM 1215 C CA . GLN A 1 147 ? -6.904 1.083 -16.979 1.00 61.03 147 GLN A CA 1
ATOM 1216 C C . GLN A 1 147 ? -8.111 1.960 -16.575 1.00 61.03 147 GLN A C 1
ATOM 1218 O O . GLN A 1 147 ? -9.218 1.747 -17.077 1.00 61.03 147 GLN A O 1
ATOM 1223 N N . PRO A 1 148 ? -7.926 2.997 -15.729 1.00 58.75 148 PRO A N 1
ATOM 1224 C CA . PRO A 1 148 ? -8.923 4.048 -15.539 1.00 58.75 148 PRO A CA 1
ATOM 1225 C C . PRO A 1 148 ? -9.069 4.935 -16.788 1.00 58.75 148 PRO A C 1
ATOM 1227 O O . PRO A 1 148 ? -8.123 5.136 -17.540 1.00 58.75 148 PRO A O 1
ATOM 1230 N N . LEU A 1 149 ? -10.253 5.538 -16.936 1.00 54.75 149 LEU A N 1
ATOM 1231 C CA . LEU A 1 149 ? -10.761 6.356 -18.057 1.00 54.75 149 LEU A CA 1
ATOM 1232 C C . LEU A 1 149 ? -9.953 7.621 -18.454 1.00 54.75 149 LEU A C 1
ATOM 1234 O O . LEU A 1 149 ? -10.436 8.394 -19.279 1.00 54.75 149 LEU A O 1
ATOM 1238 N N . ALA A 1 150 ? -8.772 7.881 -17.883 1.00 56.09 150 ALA A N 1
ATOM 1239 C CA . ALA A 1 150 ? -8.007 9.103 -18.140 1.00 56.09 150 ALA A CA 1
ATOM 1240 C C . ALA A 1 150 ? -6.743 8.822 -18.967 1.00 56.09 150 ALA A C 1
ATOM 1242 O O . ALA A 1 150 ? -5.832 8.123 -18.531 1.00 56.09 150 ALA A O 1
ATOM 1243 N N . ASP A 1 151 ? -6.705 9.429 -20.150 1.00 54.31 151 ASP A N 1
ATOM 1244 C CA . ASP A 1 151 ? -5.722 9.287 -21.227 1.00 54.31 151 ASP A CA 1
ATOM 1245 C C . ASP A 1 151 ? -4.358 9.933 -20.888 1.00 54.31 151 ASP A C 1
ATOM 1247 O O . ASP A 1 151 ? -3.872 10.832 -21.577 1.00 54.31 151 ASP A O 1
ATOM 1251 N N . ILE A 1 152 ? -3.723 9.530 -19.780 1.00 60.19 152 ILE A N 1
ATOM 1252 C CA . ILE A 1 152 ? -2.328 9.902 -19.506 1.00 60.19 152 ILE A CA 1
ATOM 1253 C C . ILE A 1 152 ? -1.445 8.950 -20.311 1.00 60.19 152 ILE A C 1
ATOM 1255 O O . ILE A 1 152 ? -0.885 7.987 -19.789 1.00 60.19 152 ILE A O 1
ATOM 1259 N N . SER A 1 153 ? -1.337 9.226 -21.611 1.00 64.25 153 SER A N 1
ATOM 1260 C CA . SER A 1 153 ? -0.548 8.432 -22.564 1.00 64.25 153 SER A CA 1
ATOM 1261 C C . SER A 1 153 ? 0.875 8.118 -22.074 1.00 64.25 153 SER A C 1
ATOM 1263 O O . SER A 1 153 ? 1.410 7.058 -22.383 1.00 64.25 153 SER A O 1
ATOM 1265 N N . THR A 1 154 ? 1.481 8.984 -21.256 1.00 74.31 154 THR A N 1
ATOM 1266 C CA . THR A 1 154 ? 2.845 8.799 -20.736 1.00 74.31 154 THR A CA 1
ATOM 1267 C C . THR A 1 154 ? 2.976 7.770 -19.611 1.00 74.31 154 THR A C 1
ATOM 1269 O O . THR A 1 154 ? 4.088 7.320 -19.354 1.00 74.31 154 THR A O 1
ATOM 1272 N N . GLU A 1 155 ? 1.892 7.409 -18.919 1.00 79.56 155 GLU A N 1
ATOM 1273 C CA . GLU A 1 155 ? 1.910 6.434 -17.811 1.00 79.56 155 GLU A CA 1
ATOM 1274 C C . GLU A 1 155 ? 1.209 5.114 -18.189 1.00 79.56 155 GLU A C 1
ATOM 1276 O O . GLU A 1 155 ? 0.915 4.293 -17.324 1.00 79.56 155 GLU A O 1
ATOM 1281 N N . ASN A 1 156 ? 0.957 4.889 -19.484 1.00 84.44 156 ASN A N 1
ATOM 1282 C CA . ASN A 1 156 ? 0.267 3.704 -19.986 1.00 84.44 156 ASN A CA 1
ATOM 1283 C C . ASN A 1 156 ? 1.234 2.502 -20.128 1.00 84.44 156 ASN A C 1
ATOM 1285 O O . ASN A 1 156 ? 2.071 2.492 -21.040 1.00 84.44 156 ASN A O 1
ATOM 1289 N N . PRO A 1 157 ? 1.101 1.447 -19.299 1.00 87.88 157 PRO A N 1
ATOM 1290 C CA . PRO A 1 157 ? 1.998 0.291 -19.342 1.00 87.88 157 PRO A CA 1
ATOM 1291 C C . PRO A 1 157 ? 1.842 -0.566 -20.607 1.00 87.88 157 PRO A C 1
ATOM 1293 O O . PRO A 1 157 ? 2.750 -1.326 -20.923 1.00 87.88 157 PRO A O 1
ATOM 1296 N N . ALA A 1 158 ? 0.737 -0.445 -21.354 1.00 86.81 158 ALA A N 1
ATOM 1297 C CA . ALA A 1 158 ? 0.525 -1.175 -22.607 1.00 86.81 158 ALA A CA 1
ATOM 1298 C C . ALA A 1 158 ? 1.433 -0.682 -23.746 1.00 86.81 158 ALA A C 1
ATOM 1300 O O . ALA A 1 158 ? 1.699 -1.426 -24.688 1.00 86.81 158 ALA A O 1
ATOM 1301 N N . ILE A 1 159 ? 1.886 0.573 -23.672 1.00 86.56 159 ILE A N 1
ATOM 1302 C CA . ILE A 1 159 ? 2.733 1.208 -24.694 1.00 86.56 159 ILE A CA 1
ATOM 1303 C C . ILE A 1 159 ? 4.103 1.635 -24.161 1.00 86.56 159 ILE A C 1
ATOM 1305 O O . ILE A 1 159 ? 4.987 1.982 -24.943 1.00 86.56 159 ILE A O 1
ATOM 1309 N N . PHE A 1 160 ? 4.298 1.614 -22.842 1.00 87.75 160 PHE A N 1
ATOM 1310 C CA . PHE A 1 160 ? 5.574 1.936 -22.226 1.00 87.75 160 PHE A CA 1
ATOM 1311 C C . PHE A 1 160 ? 6.611 0.838 -22.485 1.00 87.75 160 PHE A C 1
ATOM 1313 O O . PHE A 1 160 ? 6.347 -0.353 -22.324 1.00 87.75 160 PHE A O 1
ATOM 1320 N N . ARG A 1 161 ? 7.835 1.253 -22.820 1.00 90.56 161 ARG A N 1
ATOM 1321 C CA . ARG A 1 161 ? 9.002 0.377 -22.920 1.00 90.56 161 ARG A CA 1
ATOM 1322 C C . ARG A 1 161 ? 10.163 1.003 -22.161 1.00 90.56 161 ARG A C 1
ATOM 1324 O O . ARG A 1 161 ? 10.545 2.136 -22.441 1.00 90.56 161 ARG A O 1
ATOM 1331 N N . SER A 1 162 ? 10.728 0.256 -21.220 1.00 91.88 162 SER A N 1
ATOM 1332 C CA . SER A 1 162 ? 11.943 0.665 -20.519 1.00 91.88 162 SER A CA 1
ATOM 1333 C C . SER A 1 162 ? 13.128 0.673 -21.487 1.00 91.88 162 SER A C 1
ATOM 1335 O O . SER A 1 162 ? 13.324 -0.262 -22.256 1.00 91.88 162 SER A O 1
ATOM 1337 N N . GLU A 1 163 ? 13.939 1.728 -21.451 1.00 95.62 163 GLU A N 1
ATOM 1338 C CA . GLU A 1 163 ? 15.198 1.783 -22.208 1.00 95.62 163 GLU A CA 1
ATOM 1339 C C . GLU A 1 163 ? 16.320 0.987 -21.526 1.00 95.62 163 GLU A C 1
ATOM 1341 O O . GLU A 1 163 ? 17.327 0.665 -22.152 1.00 95.62 163 GLU A O 1
ATOM 1346 N N . LYS A 1 164 ? 16.169 0.698 -20.227 1.00 94.81 164 LYS A N 1
ATOM 1347 C CA . LYS A 1 164 ? 17.208 0.074 -19.396 1.00 94.81 164 LYS A CA 1
ATOM 1348 C C . LYS A 1 164 ? 17.041 -1.437 -19.230 1.00 94.81 164 LYS A C 1
ATOM 1350 O O . LYS A 1 164 ? 17.982 -2.076 -18.767 1.00 94.81 164 LYS A O 1
ATOM 1355 N N . THR A 1 165 ? 15.868 -1.982 -19.551 1.00 90.06 165 THR A N 1
ATOM 1356 C CA . THR A 1 165 ? 15.494 -3.391 -19.337 1.00 90.06 165 THR A CA 1
ATOM 1357 C C . THR A 1 165 ? 14.690 -3.914 -20.510 1.00 90.06 165 THR A C 1
ATOM 1359 O O . THR A 1 165 ? 13.765 -3.176 -20.922 1.00 90.06 165 THR A O 1
#

Organism: NCBI:txid392033

Sequence (165 aa):
MLIKEYRIPVPMTVDEYRIAQLYMIVKKSREETNSSGSGVEIIKNEPYTNGPGGNGQYTFKIYHIERHLPGWFKAILPANAMKIEEEAWNAYPYTKTRYRCPFIDRFLLEVETCYRADFGTQENIFHLKPQELEQRVVEFLDIVQSQPLADISTENPAIFRSEKT

pLDDT: mean 86.66, std 12.15, range [51.5, 97.69]

Foldseek 3Di:
DQAEAEQEDDPDALVRVVVVVVVVVVVVQVVQCPDPQWHKAWPDWAWDAPDVLGTFIKTKIKTQCQVVDDPVVNVPDDPVQRIKIWIKGDPPVKIKIWIDRPVCRPDIDIDIHGDDPDRRPDPPPVVDDPVVSVNYDYDYDDLQPNDDPDPPVVPHPVPDDDPVD

Secondary structure (DSSP, 8-state):
---EEEE---SS-HHHHHHHHHHHHHHHHHHHHTSBTBEEEEEEEEEEEEETTEEEEEEEEEEE-GGGS-HHHHTTS-GGG-EEEEEEEEETTEEEEEEEETTEEEEEEEEEEE--SSSS--SSTT---HHHHHHPEEEE--TTTS--S---GGG-TTT---S--